Protein 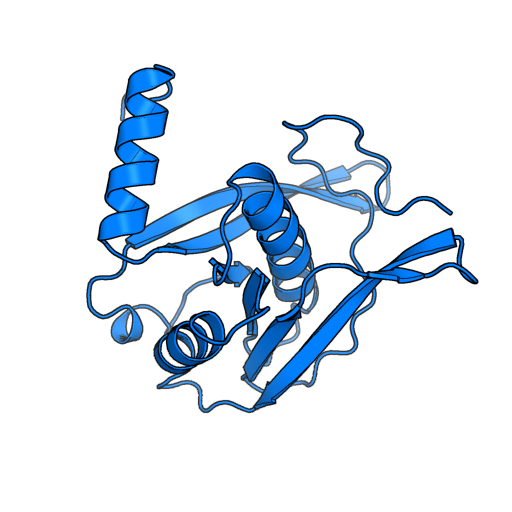AF-A0A0D8B9Z9-F1 (afdb_monomer_lite)

Sequence (167 aa):
MSLLEGDGPDDVRYRWLPEVVLPDVDGLLVCAEPAWDGQARRPRIEADFWTVAAGVLVEAAFGAAGRPGVMAVVVHRGSRDLVASRLAMVVGLRLAVRSARRGLVLCGGSLDGLDATFQGRRLVAHEVLVWDSGDVWVSRRVWEVMAADRYEQWKSRRQVLGLERRS

Structure (mmCIF, N/CA/C/O backbone):
data_AF-A0A0D8B9Z9-F1
#
_entry.id   AF-A0A0D8B9Z9-F1
#
loop_
_atom_site.group_PDB
_atom_site.id
_atom_site.type_symbol
_atom_site.label_atom_id
_atom_site.label_alt_id
_atom_site.label_comp_id
_atom_site.label_asym_id
_atom_site.label_entity_id
_atom_site.label_seq_id
_atom_site.pdbx_PDB_ins_code
_atom_site.Cartn_x
_atom_site.Cartn_y
_atom_site.Cartn_z
_atom_site.occupancy
_atom_site.B_iso_or_equiv
_atom_site.auth_seq_id
_atom_site.auth_comp_id
_atom_site.auth_asym_id
_atom_site.auth_atom_id
_atom_site.pdbx_PDB_model_num
ATOM 1 N N . MET A 1 1 ? 25.734 0.985 -3.901 1.00 26.44 1 MET A N 1
ATOM 2 C CA . MET A 1 1 ? 24.705 1.494 -4.831 1.00 26.44 1 MET A CA 1
ATOM 3 C C . MET A 1 1 ? 23.541 1.982 -3.982 1.00 26.44 1 MET A C 1
ATOM 5 O O . MET A 1 1 ? 22.995 1.181 -3.231 1.00 26.44 1 MET A O 1
ATOM 9 N N . SER A 1 2 ? 23.293 3.296 -3.995 1.00 27.61 2 SER A N 1
ATOM 10 C CA . SER A 1 2 ? 22.257 3.970 -3.201 1.00 27.61 2 SER A CA 1
ATOM 11 C C . SER A 1 2 ? 20.873 3.485 -3.631 1.00 27.61 2 SER A C 1
ATOM 13 O O . SER A 1 2 ? 20.600 3.401 -4.828 1.00 27.61 2 SER A O 1
ATOM 15 N N . LEU A 1 3 ? 20.010 3.136 -2.679 1.00 37.69 3 LEU A N 1
ATOM 16 C CA . LEU A 1 3 ? 18.595 2.954 -2.979 1.00 37.69 3 LEU A CA 1
ATOM 17 C C . LEU A 1 3 ? 18.005 4.350 -3.191 1.00 37.69 3 LEU A C 1
ATOM 19 O O . LEU A 1 3 ? 17.946 5.123 -2.242 1.00 37.69 3 LEU A O 1
ATOM 23 N N . LEU A 1 4 ? 17.537 4.595 -4.420 1.00 43.88 4 LEU A N 1
ATOM 24 C CA . LEU A 1 4 ? 16.787 5.774 -4.876 1.00 43.88 4 LEU A CA 1
ATOM 25 C C . LEU A 1 4 ? 17.667 6.990 -5.219 1.00 43.88 4 LEU A C 1
ATOM 27 O O . LEU A 1 4 ? 17.852 7.886 -4.410 1.00 43.88 4 LEU A O 1
ATOM 31 N N . GLU A 1 5 ? 18.128 7.078 -6.467 1.00 38.00 5 GLU A N 1
ATOM 32 C CA . GLU A 1 5 ? 18.337 8.396 -7.082 1.00 38.00 5 GLU A CA 1
ATOM 33 C C . GLU A 1 5 ? 16.958 9.028 -7.341 1.00 38.00 5 GLU A C 1
ATOM 35 O O . GLU A 1 5 ? 16.176 8.519 -8.151 1.00 38.00 5 GLU A O 1
ATOM 40 N N . GLY A 1 6 ? 16.665 10.097 -6.593 1.00 37.94 6 GLY A N 1
ATOM 41 C CA . GLY A 1 6 ? 15.410 10.858 -6.565 1.00 37.94 6 GLY A CA 1
ATOM 42 C C . GLY A 1 6 ? 15.337 11.696 -5.281 1.00 37.94 6 GLY A C 1
ATOM 43 O O . GLY A 1 6 ? 14.466 11.477 -4.440 1.00 37.94 6 GLY A O 1
ATOM 44 N N . ASP A 1 7 ? 16.342 12.556 -5.079 1.00 46.25 7 ASP A N 1
ATOM 45 C CA . ASP A 1 7 ? 16.703 13.199 -3.804 1.00 46.25 7 ASP A CA 1
ATOM 46 C C . ASP A 1 7 ? 15.851 14.440 -3.476 1.00 46.25 7 ASP A C 1
ATOM 48 O O . ASP A 1 7 ? 16.305 15.583 -3.539 1.00 46.25 7 ASP A O 1
ATOM 52 N N . GLY A 1 8 ? 14.595 14.222 -3.084 1.00 40.50 8 GLY A N 1
ATOM 53 C CA . GLY A 1 8 ? 13.772 15.257 -2.461 1.00 40.50 8 GLY A CA 1
ATOM 54 C C . GLY A 1 8 ? 12.574 14.684 -1.695 1.00 40.50 8 GLY A C 1
ATOM 55 O O . GLY A 1 8 ? 11.984 13.695 -2.132 1.00 40.50 8 GLY A O 1
ATOM 56 N N . PRO A 1 9 ? 12.159 15.295 -0.568 1.00 43.66 9 PRO A N 1
ATOM 57 C CA . PRO A 1 9 ? 11.037 14.818 0.255 1.00 43.66 9 PRO A CA 1
ATOM 58 C C . PRO A 1 9 ? 9.669 14.859 -0.455 1.00 43.66 9 PRO A C 1
ATOM 60 O O . PRO A 1 9 ? 8.702 14.282 0.055 1.00 43.66 9 PRO A O 1
ATOM 63 N N . ASP A 1 10 ? 9.600 15.519 -1.614 1.00 56.91 10 ASP A N 1
ATOM 64 C CA . ASP A 1 10 ? 8.421 15.663 -2.471 1.00 56.91 10 ASP A CA 1
ATOM 65 C C . ASP A 1 10 ? 8.574 14.957 -3.832 1.00 56.91 10 ASP A C 1
ATOM 67 O O . ASP A 1 10 ? 7.725 15.126 -4.707 1.00 56.91 10 ASP A O 1
ATOM 71 N N . ASP A 1 11 ? 9.636 14.164 -4.042 1.00 70.81 11 ASP A N 1
ATOM 72 C CA . ASP A 1 11 ? 9.813 13.468 -5.317 1.00 70.81 11 ASP A CA 1
ATOM 73 C C . ASP A 1 11 ? 8.825 12.296 -5.439 1.00 70.81 11 ASP A C 1
ATOM 75 O O . ASP A 1 11 ? 8.824 11.347 -4.647 1.00 70.81 11 ASP A O 1
ATOM 79 N N . VAL A 1 12 ? 7.969 12.375 -6.456 1.00 77.56 12 VAL A N 1
ATOM 80 C CA . VAL A 1 12 ? 7.005 11.333 -6.835 1.00 77.56 12 VAL A CA 1
ATOM 81 C C . VAL A 1 12 ? 7.557 10.406 -7.920 1.00 77.56 12 VAL A C 1
ATOM 83 O O . VAL A 1 12 ? 6.826 9.554 -8.422 1.00 77.56 12 VAL A O 1
ATOM 86 N N . ARG A 1 13 ? 8.825 10.578 -8.312 1.00 82.38 13 ARG A N 1
ATOM 87 C CA . ARG A 1 13 ? 9.502 9.782 -9.336 1.00 82.38 13 ARG A CA 1
ATOM 88 C C . ARG A 1 13 ? 10.261 8.611 -8.721 1.00 82.38 13 ARG A C 1
ATOM 90 O O . ARG A 1 13 ? 11.010 8.761 -7.756 1.00 82.38 13 ARG A O 1
ATOM 97 N N . TYR A 1 14 ? 10.095 7.441 -9.323 1.00 82.19 14 TYR A N 1
ATOM 98 C CA . TYR A 1 14 ? 10.718 6.188 -8.914 1.00 82.19 14 TYR A CA 1
ATOM 99 C C . TYR A 1 14 ? 11.479 5.599 -10.098 1.00 82.19 14 TYR A C 1
ATOM 101 O O . TYR A 1 14 ? 10.880 5.059 -11.026 1.00 82.19 14 TYR A O 1
ATOM 109 N N . ARG A 1 15 ? 12.811 5.725 -10.070 1.00 79.62 15 ARG A N 1
ATOM 110 C CA . ARG A 1 15 ? 13.694 5.177 -11.111 1.00 79.62 15 ARG A CA 1
ATOM 111 C C . ARG A 1 15 ? 13.938 3.676 -10.946 1.00 79.62 15 ARG A C 1
ATOM 113 O O . ARG A 1 15 ? 14.047 2.956 -11.927 1.00 79.62 15 ARG A O 1
ATOM 120 N N . TRP A 1 16 ? 14.001 3.216 -9.700 1.00 75.94 16 TRP A N 1
ATOM 121 C CA . TRP A 1 16 ? 14.284 1.827 -9.356 1.00 75.94 16 TRP A CA 1
ATOM 122 C C . TRP A 1 16 ? 13.252 1.327 -8.355 1.00 75.94 16 TRP A C 1
ATOM 124 O O . TRP A 1 16 ? 12.948 2.013 -7.375 1.00 75.94 16 TRP A O 1
ATOM 134 N N . LEU A 1 17 ? 12.731 0.126 -8.594 1.00 79.50 17 LEU A N 1
ATOM 135 C CA . LEU A 1 17 ? 11.857 -0.576 -7.663 1.00 79.50 17 LEU A CA 1
ATOM 136 C C . LEU A 1 17 ? 12.614 -1.750 -7.033 1.00 79.50 17 LEU A C 1
ATOM 138 O O . LEU A 1 17 ? 13.462 -2.350 -7.691 1.00 79.50 17 LEU A O 1
ATOM 142 N N . PRO A 1 18 ? 12.323 -2.091 -5.770 1.00 74.75 18 PRO A N 1
ATOM 143 C CA . PRO A 1 18 ? 12.936 -3.225 -5.104 1.00 74.75 18 PRO A CA 1
ATOM 144 C C . PRO A 1 18 ? 12.586 -4.521 -5.834 1.00 74.75 18 PRO A C 1
ATOM 146 O O . PRO A 1 18 ? 11.433 -4.764 -6.205 1.00 74.75 18 PRO A O 1
ATOM 149 N N . GLU A 1 19 ? 13.590 -5.372 -6.001 1.00 74.88 19 GLU A N 1
ATOM 150 C CA . GLU A 1 19 ? 13.400 -6.732 -6.481 1.00 74.88 19 GLU A CA 1
ATOM 151 C C . GLU A 1 19 ? 12.794 -7.569 -5.354 1.00 74.88 19 GLU A C 1
ATOM 153 O O . GLU A 1 19 ? 13.465 -7.944 -4.397 1.00 74.88 19 GLU A O 1
ATOM 158 N N . VAL A 1 20 ? 11.491 -7.825 -5.455 1.00 74.50 20 VAL A N 1
ATOM 159 C CA . VAL A 1 20 ? 10.763 -8.721 -4.550 1.00 74.50 20 VAL A CA 1
ATOM 160 C C . VAL A 1 20 ? 10.189 -9.862 -5.373 1.00 74.50 20 VAL A C 1
ATOM 162 O O . VAL A 1 20 ? 9.491 -9.620 -6.367 1.00 74.50 20 VAL A O 1
ATOM 165 N N . VAL A 1 21 ? 10.490 -11.096 -4.975 1.00 81.94 21 VAL A N 1
ATOM 166 C CA . VAL A 1 21 ? 9.837 -12.289 -5.521 1.00 81.94 21 VAL A CA 1
ATOM 167 C C . VAL A 1 21 ? 8.455 -12.374 -4.888 1.00 81.94 21 VAL A C 1
ATOM 169 O O . VAL A 1 21 ? 8.337 -12.515 -3.674 1.00 81.94 21 VAL A O 1
ATOM 172 N N . LEU A 1 22 ? 7.420 -12.232 -5.710 1.00 84.25 22 LEU A N 1
ATOM 173 C CA . LEU A 1 22 ? 6.030 -12.257 -5.274 1.00 84.25 22 LEU A CA 1
ATOM 174 C C . LEU A 1 22 ? 5.363 -13.527 -5.804 1.00 84.25 22 LEU A C 1
ATOM 176 O O . LEU A 1 22 ? 5.495 -13.805 -6.999 1.00 84.25 22 LEU A O 1
ATOM 180 N N . PRO A 1 23 ? 4.690 -14.305 -4.942 1.00 87.44 23 PRO A N 1
ATOM 181 C CA . PRO A 1 23 ? 3.901 -15.449 -5.378 1.00 87.44 23 PRO A CA 1
ATOM 182 C C . PRO A 1 23 ? 2.773 -15.031 -6.325 1.00 87.44 23 PRO A C 1
ATOM 184 O O . PRO A 1 23 ? 2.178 -13.980 -6.135 1.00 87.44 23 PRO A O 1
ATOM 187 N N . ASP A 1 24 ? 2.421 -15.879 -7.293 1.00 89.50 24 ASP A N 1
ATOM 188 C CA . ASP A 1 24 ? 1.248 -15.667 -8.159 1.00 89.50 24 ASP A CA 1
ATOM 189 C C . ASP A 1 24 ? -0.051 -16.098 -7.452 1.00 89.50 24 ASP A C 1
ATOM 191 O O . ASP A 1 24 ? -0.798 -16.957 -7.917 1.00 89.50 24 ASP A O 1
ATOM 195 N N . VAL A 1 25 ? -0.271 -15.566 -6.249 1.00 90.75 25 VAL A N 1
ATOM 196 C CA . VAL A 1 25 ? -1.475 -15.781 -5.439 1.00 90.75 25 VAL A CA 1
ATOM 197 C C . VAL A 1 25 ? -1.821 -14.502 -4.690 1.00 90.75 25 VAL A C 1
ATOM 199 O O . VAL A 1 25 ? -0.949 -13.698 -4.378 1.00 90.75 25 VAL A O 1
ATOM 202 N N . ASP A 1 26 ? -3.097 -14.322 -4.364 1.00 91.38 26 ASP A N 1
ATOM 203 C CA . ASP A 1 26 ? -3.533 -13.210 -3.523 1.00 91.38 26 ASP A CA 1
ATOM 204 C C . ASP A 1 26 ? -2.904 -13.285 -2.119 1.00 91.38 26 ASP A C 1
ATOM 206 O O . ASP A 1 26 ? -2.781 -14.352 -1.504 1.00 91.38 26 ASP A O 1
ATOM 210 N N . GLY A 1 27 ? -2.512 -12.129 -1.589 1.00 93.56 27 GLY A N 1
ATOM 211 C CA . GLY A 1 27 ? -1.898 -12.062 -0.272 1.00 93.56 27 GLY A CA 1
ATOM 212 C C . GLY A 1 27 ? -1.512 -10.663 0.174 1.00 93.56 27 GLY A C 1
ATOM 213 O O . GLY A 1 27 ? -1.906 -9.652 -0.407 1.00 93.56 27 GLY A O 1
ATOM 214 N N . LEU A 1 28 ? -0.739 -10.616 1.251 1.00 94.69 28 LEU A N 1
ATOM 215 C CA . LEU A 1 28 ? -0.284 -9.396 1.900 1.00 94.69 28 LEU A CA 1
ATOM 216 C C . LEU A 1 28 ? 1.235 -9.379 1.957 1.00 94.69 28 LEU A C 1
ATOM 218 O O . LEU A 1 28 ? 1.834 -10.340 2.429 1.00 94.69 28 LEU A O 1
ATOM 222 N N . LEU A 1 29 ? 1.844 -8.265 1.556 1.00 94.44 29 LEU A N 1
ATOM 223 C CA . LEU A 1 29 ? 3.232 -7.967 1.905 1.00 94.44 29 LEU A CA 1
ATOM 224 C C . LEU A 1 29 ? 3.242 -7.128 3.173 1.00 94.44 29 LEU A C 1
ATOM 226 O O . LEU A 1 29 ? 2.856 -5.958 3.149 1.00 94.44 29 LEU A O 1
ATOM 230 N N . VAL A 1 30 ? 3.684 -7.717 4.274 1.00 95.38 30 VAL A N 1
ATOM 231 C CA . VAL A 1 30 ? 3.761 -7.065 5.581 1.00 95.38 30 VAL A CA 1
ATOM 232 C C . VAL A 1 30 ? 5.174 -6.538 5.764 1.00 95.38 30 VAL A C 1
ATOM 234 O O . VAL A 1 30 ? 6.109 -7.302 5.974 1.00 95.38 30 VAL A O 1
ATOM 237 N N . CYS A 1 31 ? 5.327 -5.224 5.637 1.00 93.06 31 CYS A N 1
ATOM 238 C CA . CYS A 1 31 ? 6.622 -4.561 5.572 1.00 93.06 31 CYS A CA 1
ATOM 239 C C . CYS A 1 31 ? 6.986 -3.964 6.931 1.00 93.06 31 CYS A C 1
ATOM 241 O O . CYS A 1 31 ? 6.254 -3.125 7.476 1.00 93.06 31 CYS A O 1
ATOM 243 N N . ALA A 1 32 ? 8.137 -4.373 7.456 1.00 89.06 32 ALA A N 1
ATOM 244 C CA . ALA A 1 32 ? 8.699 -3.829 8.681 1.00 89.06 32 ALA A CA 1
ATOM 245 C C . ALA A 1 32 ? 9.435 -2.501 8.433 1.00 89.06 32 ALA A C 1
ATOM 247 O O . ALA A 1 32 ? 9.571 -2.017 7.304 1.00 89.06 32 ALA A O 1
ATOM 248 N N . GLU A 1 33 ? 9.902 -1.893 9.519 1.00 80.75 33 GLU A N 1
ATOM 249 C CA . GLU A 1 33 ? 10.790 -0.735 9.463 1.00 80.75 33 GLU A CA 1
ATOM 250 C C . GLU A 1 33 ? 12.105 -1.097 8.758 1.00 80.75 33 GLU A C 1
ATOM 252 O O . GLU A 1 33 ? 12.696 -2.125 9.094 1.00 80.75 33 GLU A O 1
ATOM 257 N N . PRO A 1 34 ? 12.571 -0.297 7.774 1.00 76.56 34 PRO A N 1
ATOM 258 C CA . PRO A 1 34 ? 13.834 -0.578 7.108 1.00 76.56 34 PRO A CA 1
ATOM 259 C C . PRO A 1 34 ? 14.981 -0.603 8.122 1.00 76.56 34 PRO A C 1
ATOM 261 O O . PRO A 1 34 ? 15.233 0.387 8.810 1.00 76.56 34 PRO A O 1
ATOM 264 N N . ALA A 1 35 ? 15.697 -1.720 8.189 1.00 78.88 35 ALA A N 1
ATOM 265 C CA . ALA A 1 35 ? 16.884 -1.857 9.019 1.00 78.88 35 ALA A CA 1
ATOM 266 C C . ALA A 1 35 ? 18.127 -1.478 8.209 1.00 78.88 35 ALA A C 1
ATOM 268 O O . ALA A 1 35 ? 18.212 -1.749 7.010 1.00 78.88 35 ALA A O 1
ATOM 269 N N . TRP A 1 36 ? 19.119 -0.852 8.841 1.00 78.06 36 TRP A N 1
ATOM 270 C CA . TRP A 1 36 ? 20.389 -0.590 8.168 1.00 78.06 36 TRP A CA 1
ATOM 271 C C . TRP A 1 36 ? 21.205 -1.881 8.058 1.00 78.06 36 TRP A C 1
ATOM 273 O O . TRP A 1 36 ? 21.602 -2.458 9.070 1.00 78.06 36 TRP A O 1
ATOM 283 N N . ASP A 1 37 ? 21.493 -2.315 6.832 1.00 78.44 37 ASP A N 1
ATOM 284 C CA . ASP A 1 37 ? 22.422 -3.412 6.584 1.00 78.44 37 ASP A CA 1
ATOM 285 C C . ASP A 1 37 ? 23.850 -2.856 6.549 1.00 78.44 37 ASP A C 1
ATOM 287 O O . ASP A 1 37 ? 24.285 -2.232 5.574 1.00 78.44 37 ASP A O 1
ATOM 291 N N . GLY A 1 38 ? 24.585 -3.075 7.642 1.00 78.81 38 GLY A N 1
ATOM 292 C CA . GLY A 1 38 ? 25.966 -2.619 7.792 1.00 78.81 38 GLY A CA 1
ATOM 293 C C . GLY A 1 38 ? 26.946 -3.257 6.802 1.00 78.81 38 GLY A C 1
ATOM 294 O O . GLY A 1 38 ? 27.935 -2.615 6.445 1.00 78.81 38 GLY A O 1
ATOM 295 N N . GLN A 1 39 ? 26.671 -4.473 6.317 1.00 79.69 39 GLN A N 1
ATOM 296 C CA . GLN A 1 39 ? 27.526 -5.157 5.344 1.00 79.69 39 GLN A CA 1
ATOM 297 C C . GLN A 1 39 ? 27.277 -4.631 3.932 1.00 79.69 39 GLN A C 1
ATOM 299 O O . GLN A 1 39 ? 28.221 -4.302 3.214 1.00 79.69 39 GLN A O 1
ATOM 304 N N . ALA A 1 40 ? 26.008 -4.485 3.550 1.00 74.38 40 ALA A N 1
ATOM 305 C CA . ALA A 1 40 ? 25.639 -3.967 2.237 1.00 74.38 40 ALA A CA 1
ATOM 306 C C . ALA A 1 40 ? 25.671 -2.425 2.152 1.00 74.38 40 ALA A C 1
ATOM 308 O O . ALA A 1 40 ? 25.477 -1.870 1.066 1.00 74.38 40 ALA A O 1
ATOM 309 N N . ARG A 1 41 ? 25.910 -1.737 3.283 1.00 77.00 41 ARG A N 1
ATOM 310 C CA . ARG A 1 41 ? 25.888 -0.269 3.446 1.00 77.00 41 ARG A CA 1
ATOM 311 C C . ARG A 1 41 ? 24.648 0.371 2.817 1.00 77.00 41 ARG A C 1
ATOM 313 O O . ARG A 1 41 ? 24.744 1.372 2.104 1.00 77.00 41 ARG A O 1
ATOM 320 N N . ARG A 1 42 ? 23.488 -0.247 3.033 1.00 70.00 42 ARG A N 1
ATOM 321 C CA . ARG A 1 42 ? 22.207 0.201 2.475 1.00 70.00 42 ARG A CA 1
ATOM 322 C C . ARG A 1 42 ? 21.050 -0.179 3.399 1.00 70.00 42 ARG A C 1
ATOM 324 O O . ARG A 1 42 ? 21.168 -1.157 4.135 1.00 70.00 42 ARG A O 1
ATOM 331 N N . PRO A 1 43 ? 19.922 0.545 3.356 1.00 70.06 43 PRO A N 1
ATOM 332 C CA . PRO A 1 43 ? 18.721 0.108 4.050 1.00 70.06 43 PRO A CA 1
ATOM 333 C C . PRO A 1 43 ? 18.209 -1.201 3.435 1.00 70.06 43 PRO A C 1
ATOM 335 O O . PRO A 1 43 ? 18.122 -1.338 2.213 1.00 70.06 43 PRO A O 1
ATOM 338 N N . ARG A 1 44 ? 17.875 -2.163 4.290 1.00 77.50 44 ARG A N 1
ATOM 339 C CA . ARG A 1 44 ? 17.237 -3.429 3.943 1.00 77.50 44 ARG A CA 1
ATOM 340 C C . ARG A 1 44 ? 15.793 -3.386 4.420 1.00 77.50 44 ARG A C 1
ATOM 342 O O . ARG A 1 44 ? 15.514 -3.074 5.573 1.00 77.50 44 ARG A O 1
ATOM 349 N N . ILE A 1 45 ? 14.883 -3.695 3.507 1.00 75.06 45 ILE A N 1
ATOM 350 C CA . ILE A 1 45 ? 13.462 -3.834 3.806 1.00 75.06 45 ILE A CA 1
ATOM 351 C C . ILE A 1 45 ? 13.196 -5.323 3.978 1.00 75.06 45 ILE A C 1
ATOM 353 O O . ILE A 1 45 ? 13.497 -6.108 3.079 1.00 75.06 45 ILE A O 1
ATOM 357 N N . GLU A 1 46 ? 12.643 -5.697 5.124 1.00 80.38 46 GLU A N 1
ATOM 358 C CA . GLU A 1 46 ? 12.112 -7.037 5.346 1.00 80.38 46 GLU A CA 1
ATOM 359 C C . GLU A 1 46 ? 10.597 -6.995 5.161 1.00 80.38 46 GLU A C 1
ATOM 361 O O . GLU A 1 46 ? 9.906 -6.136 5.721 1.00 80.38 46 GLU A O 1
ATOM 366 N N . ALA A 1 47 ? 10.103 -7.888 4.308 1.00 85.31 47 ALA A N 1
ATOM 367 C CA . ALA A 1 47 ? 8.691 -8.033 4.022 1.00 85.31 47 ALA A CA 1
ATOM 368 C C . ALA A 1 47 ? 8.326 -9.514 4.053 1.00 85.31 47 ALA A C 1
ATOM 370 O O . ALA A 1 47 ? 8.919 -10.314 3.327 1.00 85.31 47 ALA A O 1
ATOM 371 N N . ASP A 1 48 ? 7.333 -9.852 4.867 1.00 91.75 48 ASP A N 1
ATOM 372 C CA . ASP A 1 48 ? 6.747 -11.185 4.884 1.00 91.75 48 ASP A CA 1
ATOM 373 C C . ASP A 1 48 ? 5.572 -11.237 3.914 1.00 91.75 48 ASP A C 1
ATOM 375 O O . ASP A 1 48 ? 4.759 -10.311 3.866 1.00 91.75 48 ASP A O 1
ATOM 379 N N . PHE A 1 49 ? 5.455 -12.334 3.166 1.00 93.25 49 PHE A N 1
ATOM 380 C CA . PHE A 1 49 ? 4.286 -12.583 2.332 1.00 93.25 49 PHE A CA 1
ATOM 381 C C . PHE A 1 49 ? 3.319 -13.534 3.033 1.00 93.25 49 PHE A C 1
ATOM 383 O O . PHE A 1 49 ? 3.678 -14.672 3.339 1.00 93.25 49 PHE A O 1
ATOM 390 N N . TRP A 1 50 ? 2.086 -13.090 3.267 1.00 94.69 50 TRP A N 1
ATOM 391 C CA . TRP A 1 50 ? 1.025 -13.928 3.825 1.00 94.69 50 TRP A CA 1
ATOM 392 C C . TRP A 1 50 ? -0.043 -14.172 2.773 1.00 94.69 50 TRP A C 1
ATOM 394 O O . TRP A 1 50 ? -0.680 -13.231 2.303 1.00 94.69 50 TRP A O 1
ATOM 404 N N . THR A 1 51 ? -0.271 -15.435 2.430 1.00 94.19 51 THR A N 1
ATOM 405 C CA . THR A 1 51 ? -1.373 -15.818 1.544 1.00 94.19 51 THR A CA 1
ATOM 406 C C . THR A 1 51 ? -2.703 -15.522 2.224 1.00 94.19 51 THR A C 1
ATOM 408 O O . THR A 1 51 ? -2.922 -15.907 3.374 1.00 94.19 51 THR A O 1
ATOM 411 N N . VAL A 1 52 ? -3.602 -14.849 1.511 1.00 92.00 52 VAL A N 1
ATOM 412 C CA . VAL A 1 52 ? -4.912 -14.449 2.030 1.00 92.00 52 VAL A CA 1
ATOM 413 C C . VAL A 1 52 ? -5.955 -14.626 0.934 1.00 92.00 52 VAL A C 1
ATOM 415 O O . VAL A 1 52 ? -5.718 -14.302 -0.224 1.00 92.00 52 VAL A O 1
ATOM 418 N N . ALA A 1 53 ? -7.130 -15.136 1.299 1.00 88.50 53 ALA A N 1
ATOM 419 C CA . ALA A 1 53 ? -8.229 -15.287 0.357 1.00 88.50 53 ALA A CA 1
ATOM 420 C C . ALA A 1 53 ? -8.726 -13.920 -0.151 1.00 88.50 53 ALA A C 1
ATOM 422 O O . ALA A 1 53 ? -8.907 -12.988 0.636 1.00 88.50 53 ALA A O 1
ATOM 423 N N . ALA A 1 54 ? -9.029 -13.835 -1.450 1.00 82.19 54 ALA A N 1
ATOM 424 C CA . ALA A 1 54 ? -9.430 -12.603 -2.138 1.00 82.19 54 ALA A CA 1
ATOM 425 C C . ALA A 1 54 ? -10.506 -11.788 -1.392 1.00 82.19 54 ALA A C 1
ATOM 427 O O . ALA A 1 54 ? -10.405 -10.568 -1.276 1.00 82.19 54 ALA A O 1
ATOM 428 N N . GLY A 1 55 ? -11.519 -12.472 -0.845 1.00 84.94 55 GLY A N 1
ATOM 429 C CA . GLY A 1 55 ? -12.674 -11.845 -0.194 1.00 84.94 55 GLY A CA 1
ATOM 430 C C . GLY A 1 55 ? -12.383 -11.138 1.133 1.00 84.94 55 GLY A C 1
ATOM 431 O O . GLY A 1 55 ? -13.236 -10.397 1.609 1.00 84.94 55 GLY A O 1
ATOM 432 N N . VAL A 1 56 ? -11.203 -11.339 1.729 1.00 89.31 56 VAL A N 1
ATOM 433 C CA . VAL A 1 56 ? -10.837 -10.759 3.037 1.00 89.31 56 VAL A CA 1
ATOM 434 C C . VAL A 1 56 ? -9.512 -9.995 3.007 1.00 89.31 56 VAL A C 1
ATOM 436 O O . VAL A 1 56 ? -9.002 -9.616 4.058 1.00 89.31 56 VAL A O 1
ATOM 439 N N . LEU A 1 57 ? -8.951 -9.735 1.821 1.00 90.06 57 LEU A N 1
ATOM 440 C CA . LEU A 1 57 ? -7.632 -9.109 1.666 1.00 90.06 57 LEU A CA 1
ATOM 441 C C . LEU A 1 57 ? -7.493 -7.791 2.430 1.00 90.06 57 LEU A C 1
ATOM 443 O O . LEU A 1 57 ? -6.548 -7.616 3.193 1.00 90.06 57 LEU A O 1
ATOM 447 N N . VAL A 1 58 ? -8.437 -6.866 2.252 1.00 91.12 58 VAL A N 1
ATOM 448 C CA . VAL A 1 58 ? -8.365 -5.553 2.907 1.00 91.12 58 VAL A CA 1
ATOM 449 C C . VAL A 1 58 ? -8.539 -5.684 4.416 1.00 91.12 58 VAL A C 1
ATOM 451 O O . VAL A 1 58 ? -7.799 -5.063 5.172 1.00 91.12 58 VAL A O 1
ATOM 454 N N . GLU A 1 59 ? -9.484 -6.500 4.876 1.00 92.00 59 GLU A N 1
ATOM 455 C CA . GLU A 1 59 ? -9.706 -6.700 6.309 1.00 92.00 59 GLU A CA 1
ATOM 456 C C . GLU A 1 59 ? -8.468 -7.302 6.987 1.00 92.00 59 GLU A C 1
ATOM 458 O O . GLU A 1 59 ? -7.974 -6.760 7.980 1.00 92.00 59 GLU A O 1
ATOM 463 N N . ALA A 1 60 ? -7.894 -8.348 6.389 1.00 93.69 60 ALA A N 1
ATOM 464 C CA . ALA A 1 60 ? -6.653 -8.958 6.847 1.00 93.69 60 ALA A CA 1
ATOM 465 C C . ALA A 1 60 ? -5.479 -7.966 6.813 1.00 93.69 60 ALA A C 1
ATOM 467 O O . ALA A 1 60 ? -4.659 -7.962 7.732 1.00 93.69 60 ALA A O 1
ATOM 468 N N . ALA A 1 61 ? -5.414 -7.085 5.807 1.00 95.25 61 ALA A N 1
ATOM 469 C CA . ALA A 1 61 ? -4.383 -6.055 5.723 1.00 95.25 61 ALA A CA 1
ATOM 470 C C . ALA A 1 61 ? -4.444 -5.080 6.904 1.00 95.25 61 ALA A C 1
ATOM 472 O O . ALA A 1 61 ? -3.409 -4.739 7.473 1.00 95.25 61 ALA A O 1
ATOM 473 N N . PHE A 1 62 ? -5.646 -4.675 7.322 1.00 94.62 62 PHE A N 1
ATOM 474 C CA . PHE A 1 62 ? -5.827 -3.842 8.513 1.00 94.62 62 PHE A CA 1
ATOM 475 C C . PHE A 1 62 ? -5.479 -4.586 9.806 1.00 94.62 62 PHE A C 1
ATOM 477 O O . PHE A 1 62 ? -4.868 -3.997 10.697 1.00 94.62 62 PHE A O 1
ATOM 484 N N . GLY A 1 63 ? -5.803 -5.878 9.898 1.00 94.56 63 GLY A N 1
ATOM 485 C CA . GLY A 1 63 ? -5.364 -6.720 11.013 1.00 94.56 63 GLY A CA 1
ATOM 486 C C . GLY A 1 63 ? -3.837 -6.804 11.109 1.00 94.56 63 GLY A C 1
ATOM 487 O O . GLY A 1 63 ? -3.264 -6.612 12.181 1.00 94.56 63 GLY A O 1
ATOM 488 N N . ALA A 1 64 ? -3.162 -7.011 9.976 1.00 96.19 64 ALA A N 1
ATOM 489 C CA . ALA A 1 64 ? -1.704 -7.027 9.891 1.00 96.19 64 ALA A CA 1
ATOM 490 C C . ALA A 1 64 ? -1.090 -5.662 10.240 1.00 96.19 64 ALA A C 1
ATOM 492 O O . ALA A 1 64 ? -0.113 -5.597 10.985 1.00 96.19 64 ALA A O 1
ATOM 493 N N . ALA A 1 65 ? -1.691 -4.574 9.756 1.00 95.19 65 ALA A N 1
ATOM 494 C CA . ALA A 1 65 ? -1.246 -3.205 9.992 1.00 95.19 65 ALA A CA 1
ATOM 495 C C . ALA A 1 65 ? -1.281 -2.796 11.473 1.00 95.19 65 ALA A C 1
ATOM 497 O O . ALA A 1 65 ? -0.497 -1.945 11.888 1.00 95.19 65 ALA A O 1
ATOM 498 N N . GLY A 1 66 ? -2.157 -3.406 12.277 1.00 93.44 66 GLY A N 1
ATOM 499 C CA . GLY A 1 66 ? -2.222 -3.178 13.721 1.00 93.44 66 GLY A CA 1
ATOM 500 C C . GLY A 1 66 ? -1.092 -3.837 14.521 1.00 93.44 66 GLY A C 1
ATOM 501 O O . GLY A 1 66 ? -0.953 -3.559 15.713 1.00 93.44 66 GLY A O 1
ATOM 502 N N . ARG A 1 67 ? -0.284 -4.715 13.910 1.00 93.12 67 ARG A N 1
ATOM 503 C CA . ARG A 1 67 ? 0.794 -5.411 14.623 1.00 93.12 67 ARG A CA 1
ATOM 504 C C . ARG A 1 67 ? 1.958 -4.457 14.935 1.00 93.12 67 ARG A C 1
ATOM 506 O O . ARG A 1 67 ? 2.350 -3.663 14.076 1.00 93.12 67 ARG A O 1
ATOM 513 N N . PRO A 1 68 ? 2.574 -4.560 16.129 1.00 89.50 68 PRO A N 1
ATOM 514 C CA . PRO A 1 68 ? 3.756 -3.773 16.466 1.00 89.50 68 PRO A CA 1
ATOM 515 C C . PRO A 1 68 ? 4.877 -3.944 15.434 1.00 89.50 68 PRO A C 1
ATOM 517 O O . PRO A 1 68 ? 5.159 -5.055 14.994 1.00 89.50 68 PRO A O 1
ATOM 520 N N . GLY A 1 69 ? 5.521 -2.837 15.060 1.00 88.31 69 GLY A N 1
ATOM 521 C CA . GLY A 1 69 ? 6.653 -2.834 14.126 1.00 88.31 69 GLY A CA 1
ATOM 522 C C . GLY A 1 69 ? 6.285 -2.816 12.637 1.00 88.31 69 GLY A C 1
ATOM 523 O O . GLY A 1 69 ? 7.159 -2.537 11.818 1.00 88.31 69 GLY A O 1
ATOM 524 N N . VAL A 1 70 ? 5.016 -3.024 12.269 1.00 93.44 70 VAL A N 1
ATOM 525 C CA . VAL A 1 70 ? 4.580 -2.982 10.863 1.00 93.44 70 VAL A CA 1
ATOM 526 C C . VAL A 1 70 ? 4.489 -1.537 10.376 1.00 93.44 70 VAL A C 1
ATOM 528 O O . VAL A 1 70 ? 3.714 -0.736 10.895 1.00 93.44 70 VAL A O 1
ATOM 531 N N . MET A 1 71 ? 5.263 -1.185 9.351 1.00 93.38 71 MET A N 1
ATOM 532 C CA . MET A 1 71 ? 5.237 0.152 8.748 1.00 93.38 71 MET A CA 1
ATOM 533 C C . MET A 1 71 ? 4.127 0.281 7.710 1.00 93.38 71 MET A C 1
ATOM 535 O O . MET A 1 71 ? 3.382 1.263 7.702 1.00 93.38 71 MET A O 1
ATOM 539 N N . ALA A 1 72 ? 4.029 -0.713 6.833 1.00 95.38 72 ALA A N 1
ATOM 540 C CA . ALA A 1 72 ? 3.093 -0.732 5.725 1.00 95.38 72 ALA A CA 1
ATOM 541 C C . ALA A 1 72 ? 2.693 -2.172 5.396 1.00 95.38 72 ALA A C 1
ATOM 543 O O . ALA A 1 72 ? 3.480 -3.101 5.552 1.00 95.38 72 ALA A O 1
ATOM 544 N N . VAL A 1 73 ? 1.474 -2.341 4.910 1.00 96.56 73 VAL A N 1
ATOM 545 C CA . VAL A 1 73 ? 0.928 -3.587 4.395 1.00 96.56 73 VAL A CA 1
ATOM 546 C C . VAL A 1 73 ? 0.459 -3.326 2.977 1.00 96.56 73 VAL A C 1
ATOM 548 O O . VAL A 1 73 ? -0.349 -2.427 2.745 1.00 96.56 73 VAL A O 1
ATOM 551 N N . VAL A 1 74 ? 0.965 -4.097 2.021 1.00 94.88 74 VAL A N 1
ATOM 552 C CA . VAL A 1 74 ? 0.532 -4.013 0.626 1.00 94.88 74 VAL A CA 1
ATOM 553 C C . VAL A 1 74 ? -0.407 -5.166 0.332 1.00 94.88 74 VAL A C 1
ATOM 555 O O . VAL A 1 74 ? -0.033 -6.325 0.500 1.00 94.88 74 VAL A O 1
ATOM 558 N N . VAL A 1 75 ? -1.604 -4.850 -0.148 1.00 93.94 75 VAL A N 1
ATOM 559 C CA . VAL A 1 75 ? -2.505 -5.832 -0.745 1.00 93.94 75 VAL A CA 1
ATOM 560 C C . VAL A 1 75 ? -1.929 -6.226 -2.099 1.00 93.94 75 VAL A C 1
ATOM 562 O O . VAL A 1 75 ? -1.826 -5.408 -3.018 1.00 93.94 75 VAL A O 1
ATOM 565 N N . HIS A 1 76 ? -1.523 -7.484 -2.205 1.00 92.00 76 HIS A N 1
ATOM 566 C CA . HIS A 1 76 ? -1.047 -8.091 -3.433 1.00 92.00 76 HIS A CA 1
ATOM 567 C C . HIS A 1 76 ? -2.177 -8.913 -4.050 1.00 92.00 76 HIS A C 1
ATOM 569 O O . HIS A 1 76 ? -2.757 -9.783 -3.397 1.00 92.00 76 HIS A O 1
ATOM 575 N N . ARG A 1 77 ? -2.491 -8.615 -5.311 1.00 88.19 77 ARG A N 1
ATOM 576 C CA . ARG A 1 77 ? -3.401 -9.420 -6.119 1.00 88.19 77 ARG A CA 1
ATOM 577 C C . ARG A 1 77 ? -2.571 -10.320 -7.022 1.00 88.19 77 ARG A C 1
ATOM 579 O O . ARG A 1 77 ? -1.773 -9.794 -7.801 1.00 88.19 77 ARG A O 1
ATOM 586 N N . GLY A 1 78 ? -2.782 -11.630 -6.921 1.00 77.69 78 GLY A N 1
ATOM 587 C CA . GLY A 1 78 ? -2.144 -12.633 -7.768 1.00 77.69 78 GLY A CA 1
ATOM 588 C C . GLY A 1 78 ? -2.479 -12.341 -9.226 1.00 77.69 78 GLY A C 1
ATOM 589 O O . GLY A 1 78 ? -3.614 -12.526 -9.667 1.00 77.69 78 GLY A O 1
ATOM 590 N N . SER A 1 79 ? -1.528 -11.739 -9.934 1.00 67.44 79 SER A N 1
ATOM 591 C CA . SER A 1 79 ? -1.620 -11.379 -11.345 1.00 67.44 79 SER A CA 1
ATOM 592 C C . SER A 1 79 ? -0.252 -10.922 -11.861 1.00 67.44 79 SER A C 1
ATOM 594 O O . SER A 1 79 ? 0.674 -10.637 -11.101 1.00 67.44 79 SER A O 1
ATOM 596 N N . ARG A 1 80 ? -0.135 -10.791 -13.187 1.00 59.41 80 ARG A N 1
ATOM 597 C CA . ARG A 1 80 ? 1.118 -10.482 -13.898 1.00 59.41 80 ARG A CA 1
ATOM 598 C C . ARG A 1 80 ? 1.729 -9.100 -13.600 1.00 59.41 80 ARG A C 1
ATOM 600 O O . ARG A 1 80 ? 2.867 -8.872 -14.004 1.00 59.41 80 ARG A O 1
ATOM 607 N N . ASP A 1 81 ? 1.034 -8.182 -12.921 1.00 75.75 81 ASP A N 1
ATOM 608 C CA . ASP A 1 81 ? 1.563 -6.838 -12.626 1.00 75.75 81 ASP A CA 1
ATOM 609 C C . ASP A 1 81 ? 2.243 -6.764 -11.247 1.00 75.75 81 ASP A C 1
ATOM 611 O O . ASP A 1 81 ? 1.780 -6.121 -10.302 1.00 75.75 81 ASP A O 1
ATOM 615 N N . LEU A 1 82 ? 3.403 -7.416 -11.138 1.00 84.75 82 LEU A N 1
ATOM 616 C CA . LEU A 1 82 ? 4.249 -7.354 -9.938 1.00 84.75 82 LEU A CA 1
ATOM 617 C C . LEU A 1 82 ? 4.794 -5.940 -9.670 1.00 84.75 82 LEU A C 1
ATOM 619 O O . LEU A 1 82 ? 5.185 -5.621 -8.542 1.00 84.75 82 LEU A O 1
ATOM 623 N N . VAL A 1 83 ? 4.833 -5.087 -10.700 1.00 86.25 83 VAL A N 1
ATOM 624 C CA . VAL A 1 83 ? 5.301 -3.700 -10.603 1.00 86.25 83 VAL A CA 1
ATOM 625 C C . VAL A 1 83 ? 4.369 -2.905 -9.696 1.00 86.25 83 VAL A C 1
ATOM 627 O O . VAL A 1 83 ? 4.855 -2.159 -8.846 1.00 86.25 83 VAL A O 1
ATOM 630 N N . ALA A 1 84 ? 3.056 -3.119 -9.797 1.00 89.69 84 ALA A N 1
ATOM 631 C CA . ALA A 1 84 ? 2.067 -2.457 -8.953 1.00 89.69 84 ALA A CA 1
ATOM 632 C C . ALA A 1 84 ? 2.312 -2.697 -7.450 1.00 89.69 84 ALA A C 1
ATOM 634 O O . ALA A 1 84 ? 2.351 -1.742 -6.669 1.00 89.69 84 ALA A O 1
ATOM 635 N N . SER A 1 85 ? 2.538 -3.946 -7.030 1.00 90.94 85 SER A N 1
ATOM 636 C CA . SER A 1 85 ? 2.792 -4.267 -5.616 1.00 90.94 85 SER A CA 1
ATOM 637 C C . SER A 1 85 ? 4.145 -3.751 -5.126 1.00 90.94 85 SER A C 1
ATOM 639 O O . SER A 1 85 ? 4.231 -3.209 -4.024 1.00 90.94 85 SER A O 1
ATOM 641 N N . ARG A 1 86 ? 5.198 -3.846 -5.950 1.00 89.38 86 ARG A N 1
ATOM 642 C CA . ARG A 1 86 ? 6.524 -3.293 -5.614 1.00 89.38 86 ARG A CA 1
ATOM 643 C C . ARG A 1 86 ? 6.472 -1.777 -5.450 1.00 89.38 86 ARG A C 1
ATOM 645 O O . ARG A 1 86 ? 7.034 -1.240 -4.499 1.00 89.38 86 ARG A O 1
ATOM 652 N N . LEU A 1 87 ? 5.761 -1.091 -6.341 1.00 90.50 87 LEU A N 1
ATOM 653 C CA . LEU A 1 87 ? 5.552 0.350 -6.262 1.00 90.50 87 LEU A CA 1
ATOM 654 C C . LEU A 1 87 ? 4.776 0.732 -4.997 1.00 90.50 87 LEU A C 1
ATOM 656 O O . LEU A 1 87 ? 5.212 1.614 -4.258 1.00 90.50 87 LEU A O 1
ATOM 660 N N . ALA A 1 88 ? 3.674 0.035 -4.708 1.00 92.69 88 ALA A N 1
ATOM 661 C CA . ALA A 1 88 ? 2.881 0.261 -3.503 1.00 92.69 88 ALA A CA 1
ATOM 662 C C . ALA A 1 88 ? 3.695 0.059 -2.215 1.00 92.69 88 ALA A C 1
ATOM 664 O O . ALA A 1 88 ? 3.531 0.829 -1.270 1.00 92.69 88 ALA A O 1
ATOM 665 N N . MET A 1 89 ? 4.623 -0.904 -2.195 1.00 91.06 89 MET A N 1
ATOM 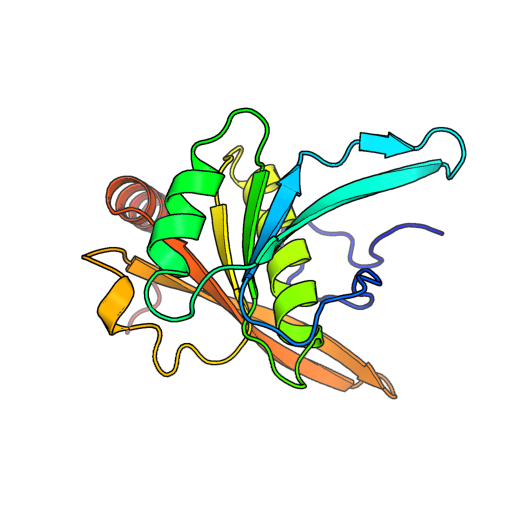666 C CA . MET A 1 89 ? 5.536 -1.114 -1.070 1.00 91.06 89 MET A CA 1
ATOM 667 C C . MET A 1 89 ? 6.441 0.098 -0.830 1.00 91.06 89 MET A C 1
ATOM 669 O O . MET A 1 89 ? 6.498 0.618 0.285 1.00 91.06 89 MET A O 1
ATOM 673 N N . VAL A 1 90 ? 7.128 0.583 -1.868 1.00 89.12 90 VAL A N 1
ATOM 674 C CA . VAL A 1 90 ? 8.051 1.724 -1.730 1.00 89.12 90 VAL A CA 1
ATOM 675 C C . VAL A 1 90 ? 7.300 2.999 -1.358 1.00 89.12 90 VAL A C 1
ATOM 677 O O . VAL A 1 90 ? 7.727 3.730 -0.462 1.00 89.12 90 VAL A O 1
ATOM 680 N N . VAL A 1 91 ? 6.172 3.265 -2.024 1.00 90.19 91 VAL A N 1
ATOM 681 C CA . VAL A 1 91 ? 5.313 4.417 -1.721 1.00 90.19 91 VAL A CA 1
ATOM 682 C C . VAL A 1 91 ? 4.817 4.334 -0.279 1.00 90.19 91 VAL A C 1
ATOM 684 O O . VAL A 1 91 ? 4.944 5.308 0.461 1.00 90.19 91 VAL A O 1
ATOM 687 N N . GLY A 1 92 ? 4.335 3.165 0.148 1.00 91.75 92 GLY A N 1
ATOM 688 C CA . GLY A 1 92 ? 3.873 2.919 1.510 1.00 91.75 92 GLY A CA 1
ATOM 689 C C . GLY A 1 92 ? 4.943 3.218 2.553 1.00 91.75 92 GLY A C 1
ATOM 690 O O . GLY A 1 92 ? 4.703 4.010 3.460 1.00 91.75 92 GLY A O 1
ATOM 691 N N . LEU A 1 93 ? 6.148 2.668 2.397 1.00 88.81 93 LEU A N 1
ATOM 692 C CA . LEU A 1 93 ? 7.256 2.908 3.325 1.00 88.81 93 LEU A CA 1
ATOM 693 C C . LEU A 1 93 ? 7.664 4.387 3.375 1.00 88.81 93 LEU A C 1
ATOM 695 O O . LEU A 1 93 ? 7.838 4.940 4.463 1.00 88.81 93 LEU A O 1
ATOM 699 N N . ARG A 1 94 ? 7.750 5.061 2.220 1.00 86.25 94 ARG A N 1
ATOM 700 C CA . ARG A 1 94 ? 8.076 6.496 2.158 1.00 86.25 94 ARG A CA 1
ATOM 701 C C . ARG A 1 94 ? 7.005 7.346 2.849 1.00 86.25 94 ARG A C 1
ATOM 703 O O . ARG A 1 94 ? 7.340 8.238 3.629 1.00 86.25 94 ARG A O 1
ATOM 710 N N . LEU A 1 95 ? 5.726 7.060 2.602 1.00 86.94 95 LEU A N 1
ATOM 711 C CA . LEU A 1 95 ? 4.606 7.734 3.264 1.00 86.94 95 LEU A CA 1
ATOM 712 C C . LEU A 1 95 ? 4.626 7.505 4.773 1.00 86.94 95 LEU A C 1
ATOM 714 O O . LEU A 1 95 ? 4.374 8.437 5.539 1.00 86.94 95 LEU A O 1
ATOM 718 N N . ALA A 1 96 ? 4.934 6.287 5.204 1.00 89.00 96 ALA A N 1
ATOM 719 C CA . ALA A 1 96 ? 4.953 5.907 6.605 1.00 89.00 96 ALA A CA 1
ATOM 720 C C . ALA A 1 96 ? 6.048 6.673 7.371 1.00 89.00 96 ALA A C 1
ATOM 722 O O . ALA A 1 96 ? 5.757 7.327 8.375 1.00 89.00 96 ALA A O 1
ATOM 723 N N . VAL A 1 97 ? 7.263 6.742 6.813 1.00 84.88 97 VAL A N 1
ATOM 724 C CA . VAL A 1 97 ? 8.361 7.569 7.346 1.00 84.88 97 VAL A CA 1
ATOM 725 C C . VAL A 1 97 ? 7.982 9.055 7.368 1.00 84.88 97 VAL A C 1
ATOM 727 O O . VAL A 1 97 ? 8.055 9.698 8.413 1.00 84.88 97 VAL A O 1
ATOM 730 N N . ARG A 1 98 ? 7.501 9.611 6.247 1.00 82.19 98 ARG A N 1
ATOM 731 C CA . ARG A 1 98 ? 7.179 11.047 6.123 1.00 82.19 98 ARG A CA 1
ATOM 732 C C . ARG A 1 98 ? 6.040 11.491 7.040 1.00 82.19 98 ARG A C 1
ATOM 734 O O . ARG A 1 98 ? 6.034 12.616 7.538 1.00 82.19 98 ARG A O 1
ATOM 741 N N . SER A 1 99 ? 5.033 10.644 7.214 1.00 81.44 99 SER A N 1
ATOM 742 C CA . SER A 1 99 ? 3.897 10.950 8.084 1.00 81.44 99 SER A CA 1
ATOM 743 C C . SER A 1 99 ? 4.166 10.622 9.551 1.00 81.44 99 SER A C 1
ATOM 745 O O . SER A 1 99 ? 3.319 10.957 10.378 1.00 81.44 99 SER A O 1
ATOM 747 N N . ALA A 1 100 ? 5.318 10.013 9.872 1.00 84.88 100 ALA A N 1
ATOM 748 C CA . ALA A 1 100 ? 5.610 9.416 11.173 1.00 84.88 100 ALA A CA 1
ATOM 749 C C . ALA A 1 100 ? 4.477 8.475 11.625 1.00 84.88 100 ALA A C 1
ATOM 751 O O . ALA A 1 100 ? 4.014 8.513 12.766 1.00 84.88 100 ALA A O 1
ATOM 752 N N . ARG A 1 101 ? 3.971 7.660 10.690 1.00 87.25 101 ARG A N 1
ATOM 753 C CA . ARG A 1 101 ? 2.875 6.713 10.924 1.00 87.25 101 ARG A CA 1
ATOM 754 C C . ARG A 1 101 ? 3.292 5.312 10.536 1.00 87.25 101 ARG A C 1
ATOM 756 O O . ARG A 1 101 ? 4.116 5.112 9.655 1.00 87.25 101 ARG A O 1
ATOM 763 N N . ARG A 1 102 ? 2.677 4.355 11.212 1.00 91.31 102 ARG A N 1
ATOM 764 C CA . ARG A 1 102 ? 2.864 2.919 11.027 1.00 91.31 102 ARG A CA 1
ATOM 765 C C . ARG A 1 102 ? 1.532 2.296 10.612 1.00 91.31 102 ARG A C 1
ATOM 767 O O . ARG A 1 102 ? 0.498 2.961 10.710 1.00 91.31 102 ARG A O 1
ATOM 774 N N . GLY A 1 103 ? 1.569 1.056 10.139 1.00 93.75 103 GLY A N 1
ATOM 775 C CA . GLY A 1 103 ? 0.374 0.319 9.740 1.00 93.75 103 GLY A CA 1
ATOM 776 C C . GLY A 1 103 ? -0.382 0.939 8.562 1.00 93.75 103 GLY A C 1
ATOM 777 O O . GLY A 1 103 ? -1.608 1.008 8.584 1.00 93.75 103 GLY A O 1
ATOM 778 N N . LEU A 1 104 ? 0.317 1.447 7.544 1.00 95.31 104 LEU A N 1
ATOM 779 C CA . LEU A 1 104 ? -0.364 1.927 6.336 1.00 95.31 104 LEU A CA 1
ATOM 780 C C . LEU A 1 104 ? -0.883 0.744 5.516 1.00 95.31 104 LEU A C 1
ATOM 782 O O . LEU A 1 104 ? -0.175 -0.246 5.399 1.00 95.31 104 LEU A O 1
ATOM 786 N N . VAL A 1 105 ? -2.062 0.850 4.899 1.00 96.00 105 VAL A N 1
ATOM 787 C CA . VAL A 1 105 ? -2.586 -0.181 3.983 1.00 96.00 105 VAL A CA 1
ATOM 788 C C . VAL A 1 105 ? -2.609 0.361 2.558 1.00 96.00 105 VAL A C 1
ATOM 790 O O . VAL A 1 105 ? -3.253 1.375 2.287 1.00 96.00 105 VAL A O 1
ATOM 793 N N . LEU A 1 106 ? -1.881 -0.296 1.654 1.00 95.62 106 LEU A N 1
ATOM 794 C CA . LEU A 1 106 ? -1.643 0.162 0.287 1.00 95.62 106 LEU A CA 1
ATOM 795 C C . LEU A 1 106 ? -2.104 -0.882 -0.730 1.00 95.62 106 LEU A C 1
ATOM 797 O O . LEU A 1 106 ? -1.952 -2.080 -0.514 1.00 95.62 106 LEU A O 1
ATOM 801 N N . CYS A 1 107 ? -2.603 -0.425 -1.873 1.00 92.62 107 CYS A N 1
ATOM 802 C CA . CYS A 1 107 ? -2.909 -1.253 -3.038 1.00 92.62 107 CYS A CA 1
ATOM 803 C C . CYS A 1 107 ? -2.267 -0.614 -4.274 1.00 92.62 107 CYS A C 1
ATOM 805 O O . CYS A 1 107 ? -2.407 0.588 -4.500 1.00 92.62 107 CYS A O 1
ATOM 807 N N . GLY A 1 108 ? -1.560 -1.394 -5.085 1.00 87.94 108 GLY A N 1
ATOM 808 C CA . GLY A 1 108 ? -1.080 -0.929 -6.388 1.00 87.94 108 GLY A CA 1
ATOM 809 C C . GLY A 1 108 ? -2.100 -1.229 -7.484 1.00 87.94 108 GLY A C 1
ATOM 810 O O . GLY A 1 108 ? -2.728 -2.281 -7.449 1.00 87.94 108 GLY A O 1
ATOM 811 N N . GLY A 1 109 ? -2.219 -0.352 -8.484 1.00 82.56 109 GLY A N 1
ATOM 812 C CA . GLY A 1 109 ? -2.985 -0.655 -9.698 1.00 82.56 109 GLY A CA 1
ATOM 813 C C . GLY A 1 109 ? -4.504 -0.524 -9.544 1.00 82.56 109 GLY A C 1
ATOM 814 O O . GLY A 1 109 ? -4.986 0.401 -8.885 1.00 82.56 109 GLY A O 1
ATOM 815 N N . SER A 1 110 ? -5.255 -1.393 -10.230 1.00 82.19 110 SER A N 1
ATOM 816 C CA . SER A 1 110 ? -6.724 -1.375 -10.196 1.00 82.19 110 SER A CA 1
ATOM 817 C C . SER A 1 110 ? -7.265 -1.880 -8.855 1.00 82.19 110 SER A C 1
ATOM 819 O O . SER A 1 110 ? -6.672 -2.756 -8.228 1.00 82.19 110 SER A O 1
ATOM 821 N N . LEU A 1 111 ? -8.406 -1.334 -8.430 1.00 82.81 111 LEU A N 1
ATOM 822 C CA . LEU A 1 111 ? -9.131 -1.763 -7.229 1.00 82.81 111 LEU A CA 1
ATOM 823 C C . LEU A 1 111 ? -10.294 -2.712 -7.545 1.00 82.81 111 LEU A C 1
ATOM 825 O O . LEU A 1 111 ? -11.047 -3.066 -6.640 1.00 82.81 111 LEU A O 1
ATOM 829 N N . ASP A 1 112 ? -10.437 -3.139 -8.803 1.00 79.94 112 ASP A N 1
ATOM 830 C CA . ASP A 1 112 ? -11.557 -3.969 -9.245 1.00 79.94 112 ASP A CA 1
ATOM 831 C C . ASP A 1 112 ? -11.747 -5.199 -8.342 1.00 79.94 112 ASP A C 1
ATOM 833 O O . ASP A 1 112 ? -10.842 -6.009 -8.119 1.00 79.94 112 ASP A O 1
ATOM 837 N N . GLY A 1 113 ? -12.956 -5.329 -7.792 1.00 73.75 113 GLY A N 1
ATOM 838 C CA . GLY A 1 113 ? -13.310 -6.427 -6.894 1.00 73.75 113 GLY A CA 1
ATOM 839 C C . GLY A 1 113 ? -12.759 -6.305 -5.467 1.00 73.75 113 GLY A C 1
ATOM 840 O O . GLY A 1 113 ? -12.867 -7.268 -4.711 1.00 73.75 113 GLY A O 1
ATOM 841 N N . LEU A 1 114 ? -12.187 -5.159 -5.075 1.00 74.25 114 LEU A N 1
ATOM 842 C CA . LEU A 1 114 ? -11.848 -4.838 -3.679 1.00 74.25 114 LEU A CA 1
ATOM 843 C C . LEU A 1 114 ? -12.894 -3.935 -3.006 1.00 74.25 114 LEU A C 1
ATOM 845 O O . LEU A 1 114 ? -12.978 -3.915 -1.778 1.00 74.25 114 LEU A O 1
ATOM 849 N N . ASP A 1 115 ? -13.733 -3.251 -3.784 1.00 66.44 115 ASP A N 1
ATOM 850 C CA . ASP A 1 115 ? -14.644 -2.196 -3.314 1.00 66.44 115 ASP A CA 1
ATOM 851 C C . ASP A 1 115 ? -15.595 -2.636 -2.193 1.00 66.44 115 ASP A C 1
ATOM 853 O O . ASP A 1 115 ? -15.810 -1.910 -1.219 1.00 66.44 115 ASP A O 1
ATOM 857 N N . ALA A 1 116 ? -16.103 -3.868 -2.280 1.00 60.94 116 ALA A N 1
ATOM 858 C CA . ALA A 1 116 ? -17.008 -4.448 -1.289 1.00 60.94 116 ALA A CA 1
ATOM 859 C C . ALA A 1 116 ? -16.349 -4.683 0.088 1.00 60.94 116 ALA A C 1
ATOM 861 O O . ALA A 1 116 ? -17.046 -4.846 1.087 1.00 60.94 116 ALA A O 1
ATOM 862 N N . THR A 1 117 ? -15.014 -4.679 0.166 1.00 66.31 117 THR A N 1
ATOM 863 C CA . THR A 1 117 ? -14.256 -5.019 1.383 1.00 66.31 117 THR A CA 1
ATOM 864 C C . THR A 1 117 ? -13.796 -3.797 2.181 1.00 66.31 117 THR A C 1
ATOM 866 O O . THR A 1 117 ? -13.264 -3.931 3.284 1.00 66.31 117 THR A O 1
ATOM 869 N N . PHE A 1 118 ? -14.022 -2.577 1.679 1.00 76.19 118 PHE A N 1
ATOM 870 C CA . PHE A 1 118 ? -13.526 -1.374 2.349 1.00 76.19 118 PHE A CA 1
ATOM 871 C C . PHE A 1 118 ? -14.284 -1.034 3.645 1.00 76.19 118 PHE A C 1
ATOM 873 O O . PHE A 1 118 ? -13.704 -0.374 4.500 1.00 76.19 118 PHE A O 1
ATOM 880 N N . GLN A 1 119 ? -15.518 -1.514 3.861 1.00 79.81 119 GLN A N 1
ATOM 881 C CA . GLN A 1 119 ? -16.288 -1.356 5.119 1.00 79.81 119 GLN A CA 1
ATOM 882 C C . GLN A 1 119 ? -16.234 0.079 5.708 1.00 79.81 119 GLN A C 1
ATOM 884 O O . GLN A 1 119 ? -15.957 0.285 6.887 1.00 79.81 119 GLN A O 1
ATOM 889 N N . GLY A 1 120 ? -16.438 1.103 4.872 1.00 78.94 120 GLY A N 1
ATOM 890 C CA . GLY A 1 120 ? -16.430 2.511 5.301 1.00 78.94 120 GLY A CA 1
ATOM 891 C C . GLY A 1 120 ? -15.055 3.197 5.325 1.00 78.94 120 GLY A C 1
ATOM 892 O O . GLY A 1 120 ? -14.993 4.407 5.548 1.00 78.94 120 GLY A O 1
ATOM 893 N N . ARG A 1 121 ? -13.969 2.475 5.024 1.00 88.62 121 ARG A N 1
ATOM 894 C CA .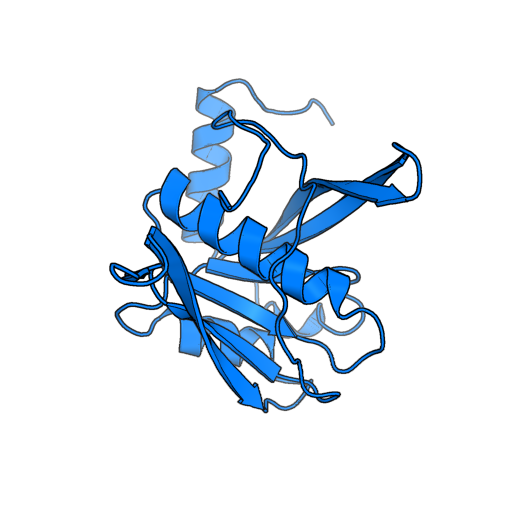 ARG A 1 121 ? -12.633 3.048 4.786 1.00 88.62 121 ARG A CA 1
ATOM 895 C C . ARG A 1 121 ? -12.637 3.970 3.564 1.00 88.62 121 ARG A C 1
ATOM 897 O O . ARG A 1 121 ? -13.531 3.919 2.717 1.00 88.62 121 ARG A O 1
ATOM 904 N N . ARG A 1 122 ? -11.651 4.862 3.496 1.00 90.62 122 ARG A N 1
ATOM 905 C CA . ARG A 1 122 ? -11.549 5.901 2.463 1.00 90.62 122 ARG A CA 1
ATOM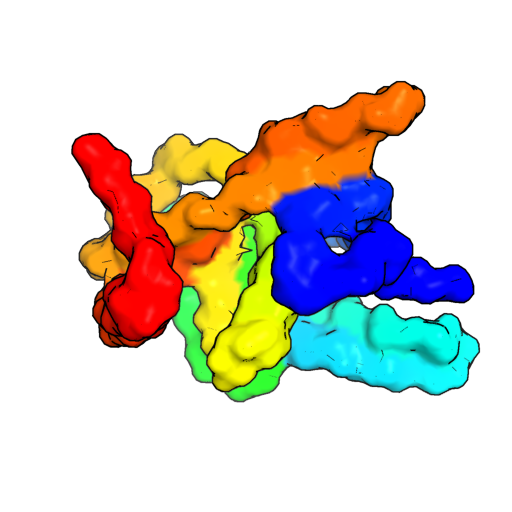 906 C C . ARG A 1 122 ? -10.323 5.668 1.602 1.00 90.62 122 ARG A C 1
ATOM 908 O O . ARG A 1 122 ? -9.262 5.338 2.116 1.00 90.62 122 ARG A O 1
ATOM 915 N N . LEU A 1 123 ? -10.479 5.853 0.299 1.00 89.50 123 LEU A N 1
ATOM 916 C CA . LEU A 1 123 ? -9.403 5.676 -0.663 1.00 89.50 123 LEU A CA 1
ATOM 917 C C . LEU A 1 123 ? -8.743 7.015 -0.957 1.00 89.50 123 LEU A C 1
ATOM 919 O O . LEU A 1 123 ? -9.419 7.997 -1.266 1.00 89.50 123 LEU A O 1
ATOM 923 N N . VAL A 1 124 ? -7.417 7.037 -0.893 1.00 90.25 124 VAL A N 1
ATOM 924 C CA . VAL A 1 124 ? -6.606 8.172 -1.326 1.00 90.25 124 VAL A CA 1
ATOM 925 C C . VAL A 1 124 ? -5.682 7.710 -2.439 1.00 90.25 124 VAL A C 1
ATOM 927 O O . VAL A 1 124 ? -4.922 6.759 -2.273 1.00 90.25 124 VAL A O 1
ATOM 930 N N . ALA A 1 125 ? -5.760 8.385 -3.583 1.00 90.12 125 ALA A N 1
ATOM 931 C CA . ALA A 1 125 ? -4.863 8.154 -4.704 1.00 90.12 125 ALA A CA 1
ATOM 932 C C . ALA A 1 125 ? -3.547 8.915 -4.507 1.00 90.12 125 ALA A C 1
ATOM 934 O O . ALA A 1 125 ? -3.547 10.127 -4.284 1.00 90.12 125 ALA A O 1
ATOM 935 N N . HIS A 1 126 ? -2.440 8.205 -4.681 1.00 88.38 126 HIS A N 1
ATOM 936 C CA . HIS A 1 126 ? -1.094 8.746 -4.801 1.00 88.38 126 HIS A CA 1
ATOM 937 C C . HIS A 1 126 ? -0.639 8.551 -6.247 1.00 88.38 126 HIS A C 1
ATOM 939 O O . HIS A 1 126 ? -0.416 7.424 -6.695 1.00 88.38 126 HIS A O 1
ATOM 945 N N . GLU A 1 127 ? -0.563 9.650 -6.995 1.00 88.88 127 GLU A N 1
ATOM 946 C CA . GLU A 1 127 ? -0.049 9.647 -8.366 1.00 88.88 127 GLU A CA 1
ATOM 947 C C . GLU A 1 127 ? 1.472 9.742 -8.332 1.00 88.88 127 GLU A C 1
ATOM 949 O O . GLU A 1 127 ? 2.039 10.621 -7.682 1.00 88.88 127 GLU A O 1
ATOM 954 N N . VAL A 1 128 ? 2.124 8.804 -9.010 1.00 88.69 128 VAL A N 1
ATOM 955 C CA . VAL A 1 128 ? 3.577 8.658 -9.016 1.00 88.69 128 VAL A CA 1
ATOM 956 C C . VAL A 1 128 ? 4.067 8.408 -10.432 1.00 88.69 128 VAL A C 1
ATOM 958 O O . VAL A 1 128 ? 3.343 7.888 -11.278 1.00 88.69 128 VAL A O 1
ATOM 961 N N . LEU A 1 129 ? 5.309 8.779 -10.697 1.00 88.19 129 LEU A N 1
ATOM 962 C CA . LEU A 1 129 ? 5.964 8.566 -11.978 1.00 88.19 129 LEU A CA 1
ATOM 963 C C . LEU A 1 129 ? 6.970 7.433 -11.822 1.00 88.19 129 LEU A C 1
ATOM 965 O O . LEU A 1 129 ? 7.824 7.474 -10.941 1.00 88.19 129 LEU A O 1
ATOM 969 N N . VAL A 1 130 ? 6.886 6.422 -12.676 1.00 87.94 130 VAL A N 1
ATOM 970 C CA . VAL A 1 130 ? 7.848 5.317 -12.704 1.00 87.94 130 VAL A CA 1
ATOM 971 C C . VAL A 1 130 ? 8.652 5.430 -13.984 1.00 87.94 130 VAL A C 1
ATOM 973 O O . VAL A 1 130 ? 8.072 5.633 -15.051 1.00 87.94 130 VAL A O 1
ATOM 976 N N . TRP A 1 131 ? 9.975 5.350 -13.870 1.00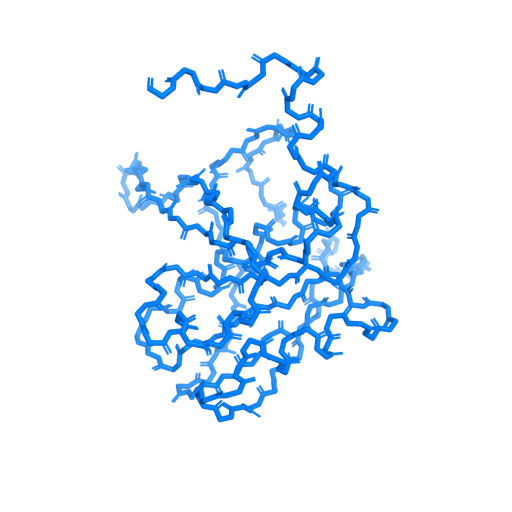 85.81 131 TRP A N 1
ATOM 977 C CA . TRP A 1 131 ? 10.838 5.330 -15.044 1.00 85.81 131 TRP A CA 1
ATOM 978 C C . TRP A 1 131 ? 10.589 4.030 -15.809 1.00 85.81 131 TRP A C 1
ATOM 980 O O . TRP A 1 131 ? 10.664 2.935 -15.249 1.00 85.81 131 TRP A O 1
ATOM 990 N N . ASP A 1 132 ? 10.256 4.183 -17.076 1.00 81.75 132 ASP A N 1
ATOM 991 C CA . ASP A 1 132 ? 10.175 3.144 -18.084 1.00 81.75 132 ASP A CA 1
ATOM 992 C C . ASP A 1 132 ? 11.347 3.337 -19.057 1.00 81.75 132 ASP A C 1
ATOM 994 O O . ASP A 1 132 ? 11.994 4.388 -19.082 1.00 81.75 132 ASP A O 1
ATOM 998 N N . SER A 1 133 ? 11.668 2.301 -19.825 1.00 77.62 133 SER A N 1
ATOM 999 C CA . SER A 1 133 ? 12.853 2.277 -20.686 1.00 77.62 133 SER A CA 1
ATOM 1000 C C . SER A 1 133 ? 13.005 3.540 -21.555 1.00 77.62 133 SER A C 1
ATOM 1002 O O . SER A 1 133 ? 12.029 4.109 -22.039 1.00 77.62 133 SER A O 1
ATOM 1004 N N . GLY A 1 134 ? 14.252 3.978 -21.767 1.00 73.12 134 GLY A N 1
ATOM 1005 C CA . GLY A 1 134 ? 14.558 5.078 -22.690 1.00 73.12 134 GLY A CA 1
ATOM 1006 C C . GLY A 1 134 ? 14.111 6.471 -22.224 1.00 73.12 134 GLY A C 1
ATOM 1007 O O . GLY A 1 134 ? 13.672 7.261 -23.051 1.00 73.12 134 GLY A O 1
ATOM 1008 N N . ASP A 1 135 ? 14.218 6.773 -20.924 1.00 76.81 135 ASP A N 1
ATOM 1009 C CA . ASP A 1 135 ? 13.852 8.070 -20.314 1.00 76.81 135 ASP A CA 1
ATOM 1010 C C . ASP A 1 135 ? 12.367 8.442 -20.376 1.00 76.81 135 ASP A C 1
ATOM 1012 O O . ASP A 1 135 ? 11.973 9.588 -20.137 1.00 76.81 135 ASP A O 1
ATOM 1016 N N . VAL A 1 136 ? 11.514 7.448 -20.602 1.00 84.56 136 VAL A N 1
ATOM 1017 C CA . VAL A 1 136 ? 10.068 7.615 -20.537 1.00 84.56 136 VAL A CA 1
ATOM 1018 C C . VAL A 1 136 ? 9.619 7.520 -19.082 1.00 84.56 136 VAL A C 1
ATOM 1020 O O . VAL A 1 136 ? 9.953 6.583 -18.371 1.00 84.56 136 VAL A O 1
ATOM 1023 N N . TRP A 1 137 ? 8.823 8.479 -18.615 1.00 87.94 137 TRP A N 1
ATOM 1024 C CA . TRP A 1 137 ? 8.189 8.409 -17.297 1.00 87.94 137 TRP A CA 1
ATOM 1025 C C . TRP A 1 137 ? 6.715 8.062 -17.454 1.00 87.94 137 TRP A C 1
ATOM 1027 O O . TRP A 1 137 ? 5.965 8.786 -18.107 1.00 87.94 137 TRP A O 1
ATOM 1037 N N . VAL A 1 138 ? 6.287 6.971 -16.824 1.00 88.44 138 VAL A N 1
ATOM 1038 C CA . VAL A 1 138 ? 4.905 6.495 -16.887 1.00 88.44 138 VAL A CA 1
ATOM 1039 C C . VAL A 1 138 ? 4.187 6.842 -15.593 1.00 88.44 138 VAL A C 1
ATOM 1041 O O . VAL A 1 138 ? 4.631 6.480 -14.501 1.00 88.44 138 VAL A O 1
ATOM 1044 N N . SER A 1 139 ? 3.049 7.528 -15.717 1.00 89.44 139 SER A N 1
ATOM 1045 C CA . SER A 1 139 ? 2.167 7.791 -14.581 1.00 89.44 139 SER A CA 1
ATOM 1046 C C . SER A 1 139 ? 1.529 6.496 -14.095 1.00 89.44 139 SER A C 1
ATOM 1048 O O . SER A 1 139 ? 0.956 5.724 -14.867 1.00 89.44 139 SER A O 1
ATOM 1050 N N . ARG A 1 140 ? 1.642 6.252 -12.795 1.00 89.75 140 ARG A N 1
ATOM 1051 C CA . ARG A 1 140 ? 1.065 5.114 -12.087 1.00 89.75 140 ARG A CA 1
ATOM 1052 C C . ARG A 1 140 ? 0.327 5.621 -10.857 1.00 89.75 140 ARG A C 1
ATOM 1054 O O . ARG A 1 140 ? 0.602 6.70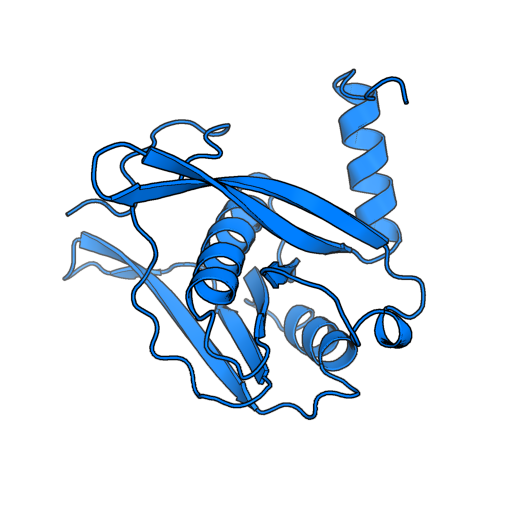0 -10.333 1.00 89.75 140 ARG A O 1
ATOM 1061 N N . ARG A 1 141 ? -0.617 4.815 -10.383 1.00 89.69 141 ARG A N 1
ATOM 1062 C CA . ARG A 1 141 ? -1.408 5.123 -9.196 1.00 89.69 141 ARG A CA 1
ATOM 1063 C C . ARG A 1 141 ? -1.197 4.058 -8.133 1.00 89.69 141 ARG A C 1
ATOM 1065 O O . ARG A 1 141 ? -1.300 2.863 -8.410 1.00 89.69 141 ARG A O 1
ATOM 1072 N N . VAL A 1 142 ? -0.920 4.522 -6.922 1.00 92.44 142 VAL A N 1
ATOM 1073 C CA . VAL A 1 142 ? -0.964 3.725 -5.698 1.00 92.44 142 VAL A CA 1
ATOM 1074 C C . VAL A 1 142 ? -2.116 4.240 -4.859 1.00 92.44 142 VAL A C 1
ATOM 1076 O O . VAL A 1 142 ? -2.286 5.444 -4.692 1.00 92.44 142 VAL A O 1
ATOM 1079 N N . TRP A 1 143 ? -2.909 3.331 -4.326 1.00 93.31 143 TRP A N 1
ATOM 1080 C CA . TRP A 1 143 ? -4.017 3.649 -3.448 1.00 93.31 143 TRP A CA 1
ATOM 1081 C C . TRP A 1 143 ? -3.616 3.403 -2.008 1.00 93.31 143 TRP A C 1
ATOM 1083 O O . TRP A 1 143 ? -3.051 2.364 -1.679 1.00 93.31 143 TRP A O 1
ATOM 1093 N N . GLU A 1 144 ? -3.949 4.344 -1.143 1.00 94.25 144 GLU A N 1
ATOM 1094 C CA . GLU A 1 144 ? -3.940 4.142 0.293 1.00 94.25 144 GLU A CA 1
ATOM 1095 C C . GLU A 1 144 ? -5.372 3.947 0.774 1.00 94.25 144 GLU A C 1
ATOM 1097 O O . GLU A 1 144 ? -6.243 4.790 0.544 1.00 94.25 144 GLU A O 1
ATOM 1102 N N . VAL A 1 145 ? -5.603 2.829 1.454 1.00 94.19 145 VAL A N 1
ATOM 1103 C CA . VAL A 1 145 ? -6.868 2.538 2.116 1.00 94.19 145 VAL A CA 1
ATOM 1104 C C . VAL A 1 145 ? -6.748 3.064 3.541 1.00 94.19 145 VAL A C 1
ATOM 1106 O O . VAL A 1 145 ? -6.032 2.506 4.368 1.00 94.19 145 VAL A O 1
ATOM 1109 N N . MET A 1 146 ? -7.417 4.174 3.834 1.00 92.81 146 MET A N 1
ATOM 1110 C CA . MET A 1 146 ? -7.342 4.850 5.126 1.00 92.81 146 MET A CA 1
ATOM 1111 C C . MET A 1 146 ? -8.510 4.467 6.034 1.00 92.81 146 MET A C 1
ATOM 1113 O O . MET A 1 146 ? -9.672 4.457 5.616 1.00 92.81 146 MET A O 1
ATOM 1117 N N . ALA A 1 147 ? -8.203 4.240 7.312 1.00 89.38 147 ALA A N 1
ATOM 1118 C CA . ALA A 1 147 ? -9.199 4.322 8.375 1.00 89.38 147 ALA A CA 1
ATOM 1119 C C . ALA A 1 147 ? -9.802 5.739 8.444 1.00 89.38 147 ALA A C 1
ATOM 1121 O O . ALA A 1 147 ? -9.189 6.715 7.998 1.00 89.38 147 ALA A O 1
ATOM 1122 N N . ALA A 1 148 ? -11.017 5.851 8.983 1.00 87.62 148 ALA A N 1
ATOM 1123 C CA . ALA A 1 148 ? -11.772 7.103 8.986 1.00 87.62 148 ALA A CA 1
ATOM 1124 C C . ALA A 1 148 ? -11.040 8.237 9.728 1.00 87.62 148 ALA A C 1
ATOM 1126 O O . ALA A 1 148 ? -10.909 9.338 9.200 1.00 87.62 148 ALA A O 1
ATOM 1127 N N . ASP A 1 149 ? -10.493 7.952 10.909 1.00 87.12 149 ASP A N 1
ATOM 1128 C CA . ASP A 1 149 ? -9.727 8.899 11.726 1.00 87.12 149 ASP A CA 1
ATOM 1129 C C . ASP A 1 149 ? -8.486 9.429 10.991 1.00 87.12 149 ASP A C 1
ATOM 1131 O O . ASP A 1 149 ? -8.199 10.630 11.004 1.00 87.12 149 ASP A O 1
ATOM 1135 N N . ARG A 1 150 ? -7.772 8.539 10.296 1.00 87.12 150 ARG A N 1
ATOM 1136 C CA . ARG A 1 150 ? -6.614 8.887 9.474 1.00 87.12 150 ARG A CA 1
ATOM 1137 C C . ARG A 1 150 ? -7.014 9.759 8.291 1.00 87.12 150 ARG A C 1
ATOM 1139 O O . ARG A 1 150 ? -6.310 10.719 7.979 1.00 87.12 150 ARG A O 1
ATOM 1146 N N . TYR A 1 151 ? -8.130 9.442 7.645 1.00 88.75 151 TYR A N 1
ATOM 1147 C CA . TYR A 1 151 ? -8.630 10.216 6.518 1.00 88.75 151 TYR A CA 1
ATOM 1148 C C . TYR A 1 151 ? -9.009 11.647 6.924 1.00 88.75 151 TYR A C 1
ATOM 1150 O O . TYR A 1 151 ? -8.672 12.593 6.211 1.00 88.75 151 TYR A O 1
ATOM 1158 N N . GLU A 1 152 ? -9.632 11.836 8.090 1.00 88.44 152 GLU A N 1
ATOM 1159 C CA . GLU A 1 152 ? -9.918 13.179 8.613 1.00 88.44 152 GLU A CA 1
ATOM 1160 C C . GLU A 1 152 ? -8.636 13.972 8.899 1.00 88.44 152 GLU A C 1
ATOM 1162 O O . GLU A 1 152 ? -8.518 15.133 8.502 1.00 88.44 152 GLU A O 1
ATOM 1167 N N . GLN A 1 153 ? -7.624 13.339 9.500 1.00 85.12 153 GLN A N 1
ATOM 1168 C CA . GLN A 1 153 ? -6.320 13.974 9.734 1.00 85.12 153 GLN A CA 1
ATOM 1169 C C . GLN A 1 153 ? -5.621 14.352 8.421 1.00 85.12 153 GLN A C 1
ATOM 1171 O O . GLN A 1 153 ? -5.019 15.423 8.311 1.00 85.12 153 GLN A O 1
ATOM 1176 N N . TRP A 1 154 ? -5.716 13.489 7.407 1.00 86.06 154 TRP A N 1
ATOM 1177 C CA . TRP A 1 154 ? -5.187 13.763 6.075 1.00 86.06 154 TRP A CA 1
ATOM 1178 C C . TRP A 1 154 ? -5.882 14.970 5.427 1.00 86.06 154 TRP A C 1
ATOM 1180 O O . TRP A 1 154 ? -5.192 15.862 4.928 1.00 86.06 154 TRP A O 1
ATOM 1190 N N . LYS A 1 155 ? -7.220 15.051 5.492 1.00 84.25 155 LYS A N 1
ATOM 1191 C CA . LYS A 1 155 ? -7.991 16.201 4.986 1.00 84.25 155 LYS A CA 1
ATOM 1192 C C . LYS A 1 155 ? -7.610 17.494 5.700 1.00 84.25 155 LYS A C 1
ATOM 1194 O O . LYS A 1 155 ? -7.239 18.464 5.040 1.00 84.25 155 LYS A O 1
ATOM 1199 N N . SER A 1 156 ? -7.609 17.478 7.033 1.00 82.88 156 SER A N 1
ATOM 1200 C CA . SER A 1 156 ? -7.236 18.630 7.860 1.00 82.88 156 SER A CA 1
ATOM 1201 C C . SER A 1 156 ? -5.843 19.162 7.506 1.00 82.88 156 SER A C 1
ATOM 1203 O O . SER A 1 156 ? -5.661 20.358 7.281 1.00 82.88 156 SER A O 1
ATOM 1205 N N . ARG A 1 157 ? -4.850 18.277 7.342 1.00 78.88 157 ARG A N 1
ATOM 1206 C CA . ARG A 1 157 ? -3.491 18.687 6.961 1.00 78.88 157 ARG A CA 1
ATOM 1207 C C . ARG A 1 157 ? -3.441 19.360 5.588 1.00 78.88 157 ARG A C 1
ATOM 1209 O O . ARG A 1 157 ? -2.668 20.292 5.398 1.00 78.88 157 ARG A O 1
ATOM 1216 N N . ARG A 1 158 ? -4.242 18.906 4.623 1.00 78.19 158 ARG A N 1
ATOM 1217 C CA . ARG A 1 158 ? -4.300 19.519 3.285 1.00 78.19 158 ARG A CA 1
ATOM 1218 C C . ARG A 1 158 ? -4.985 20.877 3.293 1.00 78.19 158 ARG A C 1
ATOM 1220 O O . ARG A 1 158 ? -4.540 21.755 2.561 1.00 78.19 158 ARG A O 1
ATOM 1227 N N . GLN A 1 159 ? -6.004 21.044 4.129 1.00 71.62 159 GLN A N 1
ATOM 1228 C CA . GLN A 1 159 ? -6.650 22.335 4.364 1.00 71.62 159 GLN A CA 1
ATOM 1229 C C . GLN A 1 159 ? -5.660 23.352 4.922 1.00 71.62 159 GLN A C 1
ATOM 1231 O O . GLN A 1 159 ? -5.516 24.433 4.359 1.00 71.62 159 GLN A O 1
ATOM 1236 N N . VAL A 1 160 ? -4.899 22.972 5.954 1.00 71.81 160 VAL A N 1
ATOM 1237 C CA . VAL A 1 160 ? -3.853 23.829 6.542 1.00 71.81 160 VAL A CA 1
ATOM 1238 C C . VAL A 1 160 ? -2.803 24.240 5.506 1.00 71.81 160 VAL A C 1
ATOM 1240 O O . VAL A 1 160 ? -2.328 25.370 5.520 1.00 71.81 160 VAL A O 1
ATOM 1243 N N . LEU A 1 161 ? -2.452 23.338 4.588 1.00 70.25 161 LEU A N 1
ATOM 1244 C CA . LEU A 1 161 ? -1.466 23.598 3.537 1.00 70.25 161 LEU A CA 1
ATOM 1245 C C . LEU A 1 161 ? -2.047 24.308 2.299 1.00 70.25 161 LEU A C 1
ATOM 1247 O O . LEU A 1 161 ? -1.307 24.539 1.346 1.00 70.25 161 LEU A O 1
ATOM 1251 N N . GLY A 1 162 ? -3.348 24.621 2.269 1.00 68.88 162 GLY A N 1
ATOM 1252 C CA . GLY A 1 162 ? -4.000 25.246 1.110 1.00 68.88 162 GLY A CA 1
ATOM 1253 C C . GLY A 1 162 ? -4.033 24.360 -0.143 1.00 68.88 162 GLY A C 1
ATOM 1254 O O . GLY A 1 162 ? -4.146 24.861 -1.257 1.00 68.88 162 GLY A O 1
ATOM 1255 N N . LEU A 1 163 ? -3.921 23.037 0.021 1.00 64.81 163 LEU A N 1
ATOM 1256 C CA . LEU A 1 163 ? -3.829 22.054 -1.068 1.00 64.81 163 LEU A CA 1
ATOM 1257 C C . LEU A 1 163 ? -5.192 21.473 -1.475 1.00 64.81 163 LEU A C 1
ATOM 1259 O O . LEU A 1 163 ? -5.257 20.391 -2.075 1.00 64.81 163 LEU A O 1
ATOM 1263 N N . GLU A 1 164 ? -6.294 22.137 -1.132 1.00 60.59 164 GLU A N 1
ATOM 1264 C CA . GLU A 1 164 ? -7.604 21.765 -1.659 1.00 60.59 164 GLU A CA 1
ATOM 1265 C C . GLU A 1 164 ? -7.620 22.053 -3.165 1.00 60.59 164 GLU A C 1
ATOM 1267 O O . GLU A 1 164 ? -7.641 23.202 -3.608 1.00 60.59 164 GLU A O 1
ATOM 1272 N N . ARG A 1 165 ? -7.568 20.991 -3.980 1.00 50.84 165 ARG A N 1
ATOM 1273 C CA . ARG A 1 165 ? -7.890 21.118 -5.401 1.00 50.84 165 ARG A CA 1
ATOM 1274 C C . ARG A 1 165 ? -9.352 21.550 -5.468 1.00 50.84 165 ARG A C 1
ATOM 1276 O O . ARG A 1 165 ? -10.216 20.807 -5.006 1.00 50.84 165 ARG A O 1
ATOM 1283 N N . ARG A 1 166 ? -9.607 22.735 -6.032 1.00 39.62 166 ARG A N 1
ATOM 1284 C CA . ARG A 1 166 ? -10.934 23.104 -6.532 1.00 39.62 166 ARG A CA 1
ATOM 1285 C C . ARG A 1 166 ? -11.351 22.006 -7.509 1.00 39.62 166 ARG A C 1
ATOM 1287 O O . ARG A 1 166 ? -10.667 21.799 -8.510 1.00 39.62 166 ARG A O 1
ATOM 1294 N N . SER A 1 167 ? -12.368 21.251 -7.112 1.00 38.25 167 SER A N 1
ATOM 1295 C CA . SER A 1 167 ? -13.101 20.301 -7.949 1.00 38.25 167 SER A CA 1
ATOM 1296 C C . SER A 1 167 ? -13.642 20.979 -9.197 1.00 38.25 167 SER A C 1
ATOM 1298 O O . SER A 1 167 ? -14.154 22.112 -9.029 1.00 38.25 167 SER A O 1
#

Secondary structure (DSSP, 8-state):
--S-S--STT--EES--------SS-EEEEEEPPEEETTTTEEE--EEEEE--GGGHHHHHHHHHTSTTEEEEEEE-SSS-HHHHHHHHHHHHHHHHHHT---EEEEES--TTTGGG-TT-EEEEEEEEEEETTTEEEEEEEEEEE-HHHHHHHHHHHHHTT-----

Organism: NCBI:txid1856

Foldseek 3Di:
DAQDPQPDLPALEHADFDDDDDDLAWWKWFWFQFDQDPVVRYTDIDTDTDHDDLQCQQVVLQVSQPDPRGAEMEGDHNDDPPVQRRSQVVVSNSCSVSVVHTSWYKYGDDCPSVVVNLVPWDKDWDWGWYDDPPRDTDITIMITGHDPVVVVVVVVVCVVVVNPDDD

Radius of gyration: 15.77 Å; chains: 1; bounding box: 44×41×39 Å

pLDDT: mean 81.57, std 14.54, range [26.44, 96.56]